Protein AF-A0A351XLX3-F1 (afdb_monomer_lite)
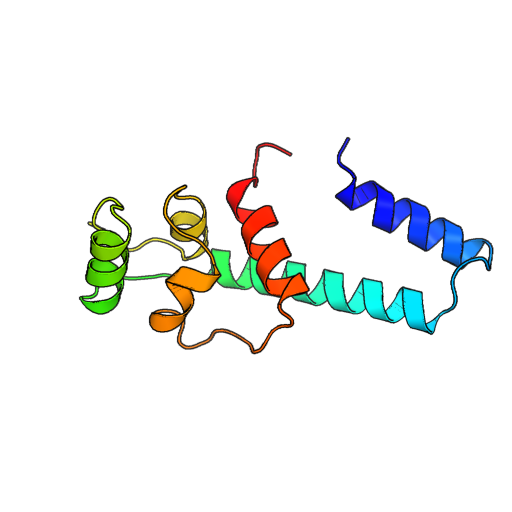
Structure (mmCIF, N/CA/C/O backbone):
data_AF-A0A351XLX3-F1
#
_entry.id   AF-A0A351XLX3-F1
#
loop_
_atom_site.group_PDB
_atom_site.id
_atom_site.type_symbol
_atom_site.label_atom_id
_atom_site.label_alt_id
_atom_site.label_comp_id
_atom_site.label_asym_id
_atom_site.label_entity_id
_atom_site.label_seq_id
_atom_site.pdbx_PDB_ins_code
_atom_site.Cartn_x
_atom_site.Cartn_y
_atom_site.Cartn_z
_atom_site.occupancy
_atom_site.B_iso_or_equiv
_atom_site.auth_seq_id
_atom_site.auth_comp_id
_atom_site.auth_asym_id
_atom_site.auth_atom_id
_atom_site.pdbx_PDB_model_num
ATOM 1 N N . LEU A 1 1 ? -7.723 -1.975 -20.718 1.00 39.66 1 LEU A N 1
ATOM 2 C CA . LEU A 1 1 ? -6.290 -2.141 -21.063 1.00 39.66 1 LEU A CA 1
ATOM 3 C C . LEU A 1 1 ? -5.488 -1.260 -20.113 1.00 39.66 1 LEU A C 1
ATOM 5 O O . LEU A 1 1 ? -5.558 -0.049 -20.270 1.00 39.66 1 LEU A O 1
ATOM 9 N N . ARG A 1 2 ? -4.808 -1.820 -19.107 1.00 48.66 2 ARG A N 1
ATOM 10 C CA . ARG A 1 2 ? -3.953 -1.017 -18.218 1.00 48.66 2 ARG A CA 1
ATOM 11 C C . ARG A 1 2 ? -2.556 -0.802 -18.795 1.00 48.66 2 ARG A C 1
ATOM 13 O O . ARG A 1 2 ? -2.003 -1.710 -19.417 1.00 48.66 2 ARG A O 1
ATOM 20 N N . GLN A 1 3 ? -2.012 0.386 -18.529 1.00 43.28 3 GLN A N 1
ATOM 21 C CA . GLN A 1 3 ? -0.617 0.764 -18.780 1.00 43.28 3 GLN A CA 1
ATOM 22 C C . GLN A 1 3 ? 0.385 -0.135 -18.039 1.00 43.28 3 GLN A C 1
ATOM 24 O O . GLN A 1 3 ? 1.499 -0.315 -18.507 1.00 43.28 3 GLN A O 1
ATOM 29 N N . ASP A 1 4 ? -0.034 -0.780 -16.955 1.00 47.97 4 ASP A N 1
ATOM 30 C CA . ASP A 1 4 ? 0.803 -1.622 -16.093 1.00 47.97 4 ASP A CA 1
ATOM 31 C C . ASP A 1 4 ? 1.313 -2.865 -16.843 1.00 47.97 4 ASP A C 1
ATOM 33 O O . ASP A 1 4 ? 2.447 -3.297 -16.677 1.00 47.97 4 ASP A O 1
ATOM 37 N N . ASN A 1 5 ? 0.495 -3.398 -17.759 1.00 47.41 5 ASN A N 1
ATOM 38 C CA . ASN A 1 5 ? 0.912 -4.443 -18.697 1.00 47.41 5 ASN A CA 1
ATOM 39 C C . ASN A 1 5 ? 1.556 -3.868 -19.967 1.00 47.41 5 ASN A C 1
ATOM 41 O O . ASN A 1 5 ? 2.138 -4.623 -20.748 1.00 47.41 5 ASN A O 1
ATOM 45 N N . ALA A 1 6 ? 1.407 -2.564 -20.222 1.00 49.62 6 ALA A N 1
ATOM 46 C CA . ALA A 1 6 ? 2.038 -1.900 -21.353 1.00 49.62 6 ALA A CA 1
ATOM 47 C C . ALA A 1 6 ? 3.530 -1.708 -21.087 1.00 49.62 6 ALA A C 1
ATOM 49 O O . ALA A 1 6 ? 4.306 -2.035 -21.970 1.00 49.62 6 ALA A O 1
ATOM 50 N N . ASP A 1 7 ? 3.944 -1.313 -19.883 1.00 55.09 7 ASP A N 1
ATOM 51 C CA . ASP A 1 7 ? 5.368 -1.163 -19.559 1.00 55.09 7 ASP A CA 1
ATOM 52 C C . ASP A 1 7 ? 6.104 -2.507 -19.570 1.00 55.09 7 ASP A C 1
ATOM 54 O O . ASP A 1 7 ? 7.180 -2.595 -20.150 1.00 55.09 7 ASP A O 1
ATOM 58 N N . LEU A 1 8 ? 5.504 -3.590 -19.067 1.00 54.41 8 LEU A N 1
ATOM 59 C CA . LEU A 1 8 ? 6.073 -4.943 -19.166 1.00 54.41 8 LEU A CA 1
ATOM 60 C C . LEU A 1 8 ? 6.200 -5.421 -20.616 1.00 54.41 8 LEU A C 1
ATOM 62 O O . LEU A 1 8 ? 7.238 -5.941 -21.024 1.00 54.41 8 LEU A O 1
ATOM 66 N N . ARG A 1 9 ? 5.148 -5.226 -21.422 1.00 61.28 9 ARG A N 1
ATOM 67 C CA . ARG A 1 9 ? 5.162 -5.607 -22.841 1.00 61.28 9 ARG A CA 1
ATOM 68 C C . ARG A 1 9 ? 6.146 -4.756 -23.636 1.00 61.28 9 ARG A C 1
ATOM 70 O O . ARG A 1 9 ? 6.908 -5.302 -24.421 1.00 61.28 9 ARG A O 1
ATOM 77 N N . LEU A 1 10 ? 6.145 -3.443 -23.435 1.00 61.81 10 LEU A N 1
ATOM 78 C CA . LEU A 1 10 ? 6.930 -2.487 -24.213 1.00 61.81 10 LEU A CA 1
ATOM 79 C C . LEU A 1 10 ? 8.385 -2.415 -23.751 1.00 61.81 10 LEU A C 1
ATOM 81 O O . LEU A 1 10 ? 9.255 -2.281 -24.602 1.00 61.81 10 LEU A O 1
ATOM 85 N N . THR A 1 11 ? 8.679 -2.567 -22.457 1.00 65.69 11 THR A N 1
ATOM 86 C CA . THR A 1 11 ? 10.063 -2.645 -21.956 1.00 65.69 11 THR A CA 1
ATOM 87 C C . THR A 1 11 ? 10.698 -3.961 -22.373 1.00 65.69 11 THR A C 1
ATOM 89 O O . THR A 1 11 ? 11.836 -3.951 -22.826 1.00 65.69 11 THR A O 1
ATOM 92 N N . LYS A 1 12 ? 9.962 -5.080 -22.316 1.00 69.88 12 LYS A N 1
ATOM 93 C CA . LYS A 1 12 ? 10.450 -6.350 -22.864 1.00 69.88 12 LYS A CA 1
ATOM 94 C C . LYS A 1 12 ? 10.727 -6.242 -24.365 1.00 69.88 12 LYS A C 1
ATOM 96 O O . LYS A 1 12 ? 11.806 -6.609 -24.796 1.00 69.88 12 LYS A O 1
ATOM 101 N N . ILE A 1 13 ? 9.815 -5.656 -25.145 1.00 70.44 13 ILE A N 1
ATOM 102 C CA . ILE A 1 13 ? 10.048 -5.409 -26.580 1.00 70.44 13 ILE A CA 1
ATOM 103 C C . ILE A 1 13 ? 11.233 -4.452 -26.795 1.00 70.44 13 ILE A C 1
ATOM 105 O O . ILE A 1 13 ? 12.030 -4.658 -27.705 1.00 70.44 13 ILE A O 1
ATOM 109 N N . GLY A 1 14 ? 11.378 -3.413 -25.970 1.00 73.75 14 GLY A N 1
ATOM 110 C CA . GLY A 1 14 ? 12.491 -2.463 -26.023 1.00 73.75 14 GLY A CA 1
ATOM 111 C C . GLY A 1 14 ? 13.839 -3.105 -25.692 1.00 73.75 14 GLY A C 1
ATOM 112 O O . GLY A 1 14 ? 14.844 -2.769 -26.309 1.00 73.75 14 GLY A O 1
ATOM 113 N N . HIS A 1 15 ? 13.856 -4.064 -24.769 1.00 76.94 15 HIS A N 1
ATOM 114 C CA . HIS A 1 15 ? 15.017 -4.892 -24.452 1.00 76.94 15 HIS A CA 1
ATOM 115 C C . HIS A 1 15 ? 15.330 -5.866 -25.595 1.00 76.94 15 HIS A C 1
ATOM 117 O O . HIS A 1 15 ? 16.435 -5.838 -26.132 1.00 76.94 15 HIS A O 1
ATOM 123 N N . ASP A 1 16 ? 14.324 -6.605 -26.076 1.00 74.75 16 ASP A N 1
ATOM 124 C CA . ASP A 1 16 ? 14.432 -7.543 -27.204 1.00 74.75 16 ASP A CA 1
ATOM 125 C C . ASP A 1 16 ? 14.890 -6.849 -28.510 1.00 74.75 16 ASP A C 1
ATOM 127 O O . ASP A 1 16 ? 15.486 -7.480 -29.382 1.00 74.75 16 ASP A O 1
ATOM 131 N N . THR A 1 17 ? 14.635 -5.542 -28.655 1.00 80.81 17 THR A N 1
ATOM 132 C CA . THR A 1 17 ? 15.062 -4.718 -29.805 1.00 80.81 17 THR A CA 1
ATOM 133 C C . THR A 1 17 ? 16.348 -3.921 -29.563 1.00 80.81 17 THR A C 1
ATOM 135 O O . THR A 1 17 ? 16.781 -3.182 -30.448 1.00 80.81 17 THR A O 1
ATOM 138 N N . GLY A 1 18 ? 16.988 -4.075 -28.397 1.00 78.62 18 GLY A N 1
ATOM 139 C CA . GLY A 1 18 ? 18.267 -3.439 -28.059 1.00 78.62 18 GLY A CA 1
ATOM 140 C C . GLY A 1 18 ? 18.189 -1.944 -27.719 1.00 78.62 18 GLY A C 1
ATOM 141 O O . GLY A 1 18 ? 19.217 -1.276 -27.659 1.00 78.62 18 GLY A O 1
ATOM 142 N N . LEU A 1 19 ? 16.987 -1.402 -27.503 1.00 82.06 19 LEU A N 1
ATOM 143 C CA . LEU A 1 19 ? 16.749 -0.006 -27.109 1.00 82.06 19 LEU A CA 1
ATOM 144 C C . LEU A 1 19 ? 16.875 0.218 -25.593 1.00 82.06 19 LEU A C 1
ATOM 146 O O . LEU A 1 19 ? 16.977 1.360 -25.144 1.00 82.06 19 LEU A O 1
ATOM 150 N N . ILE A 1 20 ? 16.839 -0.858 -24.804 1.00 81.31 20 ILE A N 1
ATOM 151 C CA . ILE A 1 20 ? 16.945 -0.846 -23.343 1.00 81.31 20 ILE A CA 1
ATOM 152 C C . ILE A 1 20 ? 18.063 -1.800 -22.937 1.00 81.31 20 ILE A C 1
ATOM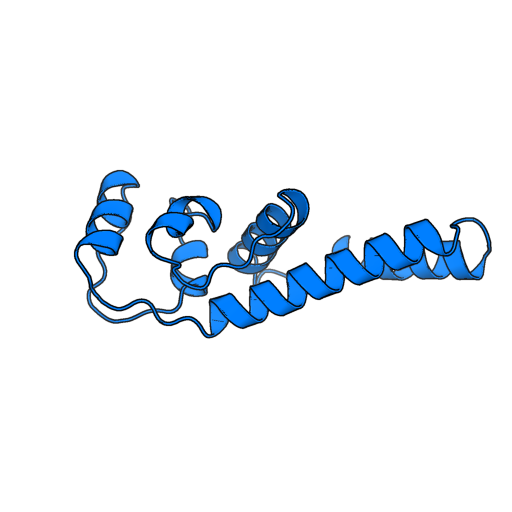 154 O O . ILE A 1 20 ? 18.067 -2.954 -23.355 1.00 81.31 20 ILE A O 1
ATOM 158 N N . ASP A 1 21 ? 19.001 -1.320 -22.123 1.00 83.50 21 ASP A N 1
ATOM 159 C CA . ASP A 1 21 ? 20.085 -2.148 -21.600 1.00 83.50 21 ASP A CA 1
ATOM 160 C C . ASP A 1 21 ? 19.611 -3.143 -20.520 1.00 83.50 21 ASP A C 1
ATOM 162 O O . ASP A 1 21 ? 18.561 -2.985 -19.883 1.00 83.50 21 ASP A O 1
ATOM 166 N N . ASP A 1 22 ? 20.416 -4.186 -20.308 1.00 84.94 22 ASP A N 1
ATOM 167 C CA . ASP A 1 22 ? 20.148 -5.232 -19.316 1.00 84.94 22 ASP A CA 1
ATOM 168 C C . ASP A 1 22 ? 20.011 -4.661 -17.898 1.00 84.94 22 ASP A C 1
ATOM 170 O O . ASP A 1 22 ? 19.227 -5.162 -17.093 1.00 84.94 22 ASP A O 1
ATOM 174 N N . GLU A 1 23 ? 20.771 -3.618 -17.556 1.00 86.50 23 GLU A N 1
ATOM 175 C CA . GLU A 1 23 ? 20.770 -3.045 -16.209 1.00 86.50 23 GLU A CA 1
ATOM 176 C C . GLU A 1 23 ? 19.415 -2.407 -15.882 1.00 86.50 23 GLU A C 1
ATOM 178 O O . GLU A 1 23 ? 18.830 -2.656 -14.821 1.00 86.50 23 GLU A O 1
ATOM 183 N N . ARG A 1 24 ? 18.885 -1.607 -16.808 1.00 81.56 24 ARG A N 1
ATOM 184 C CA . ARG A 1 24 ? 17.593 -0.940 -16.680 1.00 81.56 24 ARG A CA 1
ATOM 185 C C . ARG A 1 24 ? 16.448 -1.941 -16.696 1.00 81.56 24 ARG A C 1
ATOM 187 O O . ARG A 1 24 ? 15.523 -1.799 -15.895 1.00 81.56 24 ARG A O 1
ATOM 194 N N . TYR A 1 25 ? 16.530 -2.968 -17.540 1.00 83.88 25 TYR A N 1
ATOM 195 C CA . TYR A 1 25 ? 15.536 -4.037 -17.562 1.00 83.88 25 TYR A CA 1
ATOM 196 C C . TYR A 1 25 ? 15.524 -4.833 -16.246 1.00 83.88 25 TYR A C 1
ATOM 198 O O . TYR A 1 25 ? 14.470 -5.017 -15.639 1.00 83.88 25 TYR A O 1
ATOM 206 N N . ASN A 1 26 ? 16.695 -5.202 -15.719 1.00 86.25 26 ASN A N 1
ATOM 207 C CA . ASN A 1 26 ? 16.806 -5.903 -14.437 1.00 86.25 26 ASN A CA 1
ATOM 208 C C . ASN A 1 26 ? 16.288 -5.069 -13.254 1.00 86.25 26 ASN A C 1
ATOM 210 O O . ASN A 1 26 ? 15.661 -5.612 -12.341 1.00 86.25 26 ASN A O 1
ATOM 214 N N . LYS A 1 27 ? 16.510 -3.747 -13.261 1.00 87.62 27 LYS A N 1
ATOM 215 C CA . LYS A 1 27 ? 15.940 -2.831 -12.257 1.00 87.62 27 LYS A CA 1
ATOM 216 C C . LYS A 1 27 ? 14.411 -2.833 -12.288 1.00 87.62 27 LYS A C 1
ATOM 218 O O . LYS A 1 27 ? 13.800 -2.892 -11.220 1.00 87.62 27 LYS A O 1
ATOM 223 N N . LEU A 1 28 ? 13.808 -2.819 -13.481 1.00 85.25 28 LEU A N 1
ATOM 224 C CA . LEU A 1 28 ? 12.355 -2.918 -13.631 1.00 85.25 28 LEU A CA 1
ATOM 225 C C . LEU A 1 28 ? 11.834 -4.244 -13.066 1.00 85.25 28 LEU A C 1
ATOM 227 O O . LEU A 1 28 ? 10.983 -4.227 -12.181 1.00 85.25 28 LEU A O 1
ATOM 231 N N . LEU A 1 29 ? 12.406 -5.375 -13.495 1.00 87.12 29 LEU A N 1
ATOM 232 C CA . LEU A 1 29 ? 11.991 -6.703 -13.025 1.00 87.12 29 LEU A CA 1
ATOM 233 C C . LEU A 1 29 ? 12.093 -6.836 -11.500 1.00 87.12 29 LEU A C 1
ATOM 235 O O . LEU A 1 29 ? 11.214 -7.406 -10.853 1.00 87.12 29 LEU A O 1
ATOM 239 N N . LYS A 1 30 ? 13.155 -6.284 -10.899 1.00 91.38 30 LYS A N 1
ATOM 240 C CA . LYS A 1 30 ? 13.314 -6.272 -9.441 1.00 91.38 30 LYS A CA 1
ATOM 241 C C . LYS A 1 30 ? 12.214 -5.455 -8.764 1.00 91.38 30 LYS A C 1
ATOM 243 O O . LYS A 1 30 ? 11.657 -5.914 -7.771 1.00 91.38 30 LYS A O 1
ATOM 248 N N . LYS A 1 31 ? 11.907 -4.262 -9.279 1.00 90.25 31 LYS A N 1
ATOM 249 C CA . LYS A 1 31 ? 10.844 -3.407 -8.738 1.00 90.25 31 LYS A CA 1
ATOM 250 C C . LYS A 1 31 ? 9.488 -4.112 -8.791 1.00 90.25 31 LYS A C 1
ATOM 252 O O . LYS A 1 31 ? 8.788 -4.149 -7.785 1.00 90.25 31 LYS A O 1
ATOM 257 N N . GLU A 1 32 ? 9.145 -4.713 -9.925 1.00 88.06 32 GLU A N 1
ATOM 258 C CA . GLU A 1 32 ? 7.886 -5.449 -10.099 1.00 88.06 32 GLU A CA 1
ATOM 259 C C . GLU A 1 32 ? 7.763 -6.618 -9.132 1.00 88.06 32 GLU A C 1
ATOM 261 O O . GLU A 1 32 ? 6.725 -6.784 -8.490 1.00 88.06 32 GLU A O 1
ATOM 266 N N . LYS A 1 33 ? 8.845 -7.384 -8.972 1.00 91.44 33 LYS A N 1
ATOM 267 C CA . LYS A 1 33 ? 8.897 -8.476 -8.004 1.00 91.44 33 LYS A CA 1
ATOM 268 C C . LYS A 1 33 ? 8.611 -7.980 -6.583 1.00 91.44 33 LYS A C 1
ATOM 270 O O . LYS A 1 33 ? 7.776 -8.569 -5.907 1.00 91.44 33 LYS A O 1
ATOM 275 N N . LEU A 1 34 ? 9.240 -6.881 -6.158 1.00 95.38 34 LEU A N 1
ATOM 276 C CA . LEU A 1 34 ? 9.005 -6.298 -4.831 1.00 95.38 34 LEU A CA 1
ATOM 277 C C . LEU A 1 34 ? 7.545 -5.857 -4.644 1.00 95.38 34 LEU A C 1
ATOM 279 O O . LEU A 1 34 ? 6.965 -6.102 -3.590 1.00 95.38 34 LEU A O 1
ATOM 283 N N . ILE A 1 35 ? 6.936 -5.244 -5.666 1.00 93.00 35 ILE A N 1
ATOM 284 C CA . ILE A 1 35 ? 5.524 -4.827 -5.624 1.00 93.00 35 ILE A CA 1
ATOM 285 C C . ILE A 1 35 ? 4.608 -6.044 -5.468 1.00 93.00 35 ILE A C 1
ATOM 287 O O . ILE A 1 35 ? 3.683 -6.016 -4.655 1.00 93.00 35 ILE A O 1
ATOM 291 N N . GLN A 1 36 ? 4.855 -7.110 -6.233 1.00 91.88 36 GLN A N 1
ATOM 292 C CA . GLN A 1 36 ? 4.059 -8.337 -6.180 1.00 91.88 36 GLN A CA 1
ATOM 293 C C . GLN A 1 36 ? 4.189 -9.035 -4.826 1.00 91.88 36 GLN A C 1
ATOM 295 O O . GLN A 1 36 ? 3.175 -9.334 -4.199 1.00 91.88 36 GLN A O 1
ATOM 300 N N . GLU A 1 37 ? 5.419 -9.248 -4.354 1.00 94.81 37 GLU A N 1
ATOM 301 C CA . GLU A 1 37 ? 5.688 -9.891 -3.063 1.00 94.81 37 GLU A CA 1
ATOM 302 C C . GLU A 1 37 ? 5.026 -9.129 -1.913 1.00 94.81 37 GLU A C 1
ATOM 304 O O . GLU A 1 37 ? 4.379 -9.734 -1.058 1.00 94.81 37 GLU A O 1
ATOM 309 N N . GLU A 1 38 ? 5.122 -7.800 -1.922 1.00 96.75 38 GLU A N 1
ATOM 310 C CA . GLU A 1 38 ? 4.538 -6.982 -0.867 1.00 96.75 38 GLU A CA 1
ATOM 311 C C . GLU A 1 38 ? 3.011 -6.934 -0.939 1.00 96.75 38 GLU A C 1
ATOM 313 O O . GLU A 1 38 ? 2.342 -7.013 0.092 1.00 96.75 38 GLU A O 1
ATOM 318 N N . THR A 1 39 ? 2.446 -6.859 -2.146 1.00 94.25 39 THR A N 1
ATOM 319 C CA . THR A 1 39 ? 0.992 -6.902 -2.351 1.00 94.25 39 THR A CA 1
ATOM 320 C C . THR A 1 39 ? 0.411 -8.218 -1.834 1.00 94.25 39 THR A C 1
ATOM 322 O O . THR A 1 39 ? -0.605 -8.216 -1.140 1.00 94.25 39 THR A O 1
ATOM 325 N N . GLU A 1 40 ? 1.069 -9.344 -2.109 1.00 94.19 40 GLU A N 1
ATOM 326 C CA . GLU A 1 40 ? 0.652 -10.641 -1.577 1.00 94.19 40 GLU A CA 1
ATOM 327 C C . GLU A 1 40 ? 0.858 -10.732 -0.061 1.00 94.19 40 GLU A C 1
ATOM 329 O O . GLU A 1 40 ? -0.011 -11.253 0.642 1.00 94.19 40 GLU A O 1
ATOM 334 N N . ARG A 1 41 ? 1.940 -10.165 0.488 1.00 96.44 41 ARG A N 1
ATOM 335 C CA . ARG A 1 41 ? 2.145 -10.111 1.943 1.00 96.44 41 ARG A CA 1
ATOM 336 C C . ARG A 1 41 ? 0.984 -9.402 2.635 1.00 96.44 41 ARG A C 1
ATOM 338 O O . ARG A 1 41 ? 0.356 -9.983 3.516 1.00 96.44 41 ARG A O 1
ATOM 345 N N . VAL A 1 42 ? 0.647 -8.178 2.231 1.00 95.56 42 VAL A N 1
ATOM 346 C CA . VAL A 1 42 ? -0.393 -7.383 2.915 1.00 95.56 42 VAL A CA 1
ATOM 347 C C . VAL A 1 42 ? -1.807 -7.945 2.755 1.00 95.56 42 VAL A C 1
ATOM 349 O O . VAL A 1 42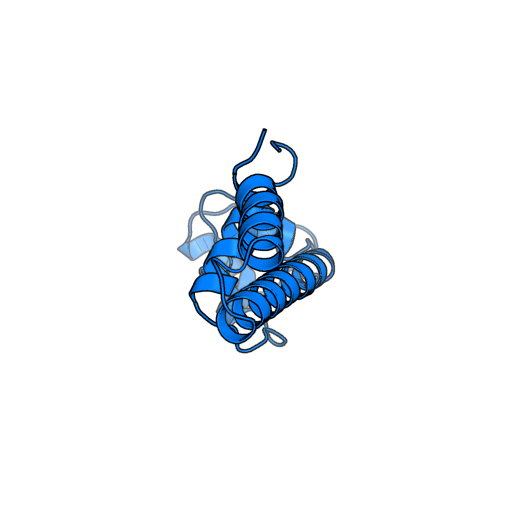 ? -2.663 -7.682 3.601 1.00 95.56 42 VAL A O 1
ATOM 352 N N . LYS A 1 43 ? -2.069 -8.766 1.733 1.00 94.81 43 LYS A N 1
ATOM 353 C CA . LYS A 1 43 ? -3.313 -9.553 1.650 1.00 94.81 43 LYS A CA 1
ATOM 354 C C . LYS A 1 43 ? -3.400 -10.637 2.723 1.00 94.81 43 LYS A C 1
ATOM 356 O O . LYS A 1 43 ? -4.496 -10.985 3.141 1.00 94.81 43 LYS A O 1
ATOM 361 N N . ASN A 1 44 ? -2.260 -11.151 3.178 1.00 95.19 44 ASN A N 1
ATOM 362 C CA . ASN A 1 44 ? -2.177 -12.229 4.164 1.00 95.19 44 ASN A CA 1
ATOM 363 C C . ASN A 1 44 ? -1.902 -11.733 5.598 1.00 95.19 44 ASN A C 1
ATOM 365 O O . ASN A 1 44 ? -2.072 -12.485 6.559 1.00 95.19 44 ASN A O 1
ATOM 369 N N . VAL A 1 45 ? -1.503 -10.469 5.771 1.00 95.25 45 VAL A N 1
ATOM 370 C CA . VAL A 1 45 ? -1.296 -9.858 7.092 1.00 95.25 45 VAL A CA 1
ATOM 371 C C . VAL A 1 45 ? -2.642 -9.542 7.735 1.00 95.25 45 VAL A C 1
ATOM 373 O O . VAL A 1 45 ? -3.360 -8.650 7.289 1.00 95.25 45 VAL A O 1
ATOM 376 N N . ASN A 1 46 ? -2.956 -10.245 8.823 1.00 94.81 46 ASN A N 1
ATOM 377 C CA . ASN A 1 46 ? -4.170 -10.030 9.605 1.00 94.81 46 ASN A CA 1
ATOM 378 C C . ASN A 1 46 ? -3.941 -9.015 10.733 1.00 94.81 46 ASN A C 1
ATOM 380 O O . ASN A 1 46 ? -3.082 -9.192 11.598 1.00 94.81 46 ASN A O 1
ATOM 384 N N . ILE A 1 47 ? -4.772 -7.979 10.758 1.00 94.00 47 ILE A N 1
ATOM 385 C CA . ILE A 1 47 ? -4.821 -6.943 11.782 1.00 94.00 47 ILE A CA 1
ATOM 386 C C . ILE A 1 47 ? -6.020 -7.198 12.692 1.00 94.00 47 ILE A C 1
ATOM 388 O O . ILE A 1 47 ? -7.177 -7.152 12.281 1.00 94.00 47 ILE A O 1
ATOM 392 N N . GLY A 1 48 ? -5.723 -7.493 13.957 1.00 92.56 48 GLY A N 1
ATOM 393 C CA . GLY A 1 48 ? -6.730 -7.655 15.003 1.00 92.56 48 GLY A CA 1
ATOM 394 C C . GLY A 1 48 ? -7.207 -6.321 15.577 1.00 92.56 48 GLY A C 1
ATOM 395 O O . GLY A 1 48 ? -6.610 -5.272 15.351 1.00 92.56 48 GLY A O 1
ATOM 396 N N . VAL A 1 49 ? -8.256 -6.381 16.395 1.00 93.12 49 VAL A N 1
ATOM 397 C CA . VAL A 1 49 ? -8.808 -5.217 17.098 1.00 93.12 49 VAL A CA 1
ATOM 398 C C . VAL A 1 49 ? -7.891 -4.838 18.264 1.00 93.12 49 VAL A C 1
ATOM 400 O O . VAL A 1 49 ? -7.991 -5.397 19.355 1.00 93.12 49 VAL A O 1
ATOM 403 N N . LYS A 1 50 ? -6.958 -3.916 18.024 1.00 93.31 50 LYS A N 1
ATOM 404 C CA . LYS A 1 50 ? -5.987 -3.435 19.017 1.00 93.31 50 LYS A CA 1
ATOM 405 C C . LYS A 1 50 ? -6.072 -1.910 19.194 1.00 93.31 50 LYS A C 1
ATOM 407 O O . LYS A 1 50 ? -6.514 -1.220 18.275 1.00 93.31 50 LYS A O 1
ATOM 412 N N . PRO A 1 51 ? -5.662 -1.357 20.352 1.00 93.94 51 PRO A N 1
ATOM 413 C CA . PRO A 1 51 ? -5.748 0.086 20.600 1.00 93.94 51 PRO A CA 1
ATOM 414 C C . PRO A 1 51 ? -4.949 0.948 19.611 1.00 93.94 51 PRO A C 1
ATOM 416 O O . PRO A 1 51 ? -5.370 2.051 19.281 1.00 93.94 51 PRO A O 1
ATOM 419 N N . ASP A 1 52 ? -3.814 0.444 19.127 1.00 93.50 52 ASP A N 1
ATOM 420 C CA . ASP A 1 52 ? -2.949 1.119 18.155 1.00 93.50 52 ASP A CA 1
ATOM 421 C C . ASP A 1 52 ? -3.647 1.325 16.804 1.00 93.50 52 ASP A C 1
ATOM 423 O O . ASP A 1 52 ? -3.682 2.449 16.304 1.00 93.50 52 ASP A O 1
ATOM 427 N N . ILE A 1 53 ? -4.265 0.279 16.246 1.00 95.12 53 ILE A N 1
ATOM 428 C CA . ILE A 1 53 ? -5.024 0.410 15.003 1.00 95.12 53 ILE A CA 1
ATOM 429 C C . ILE A 1 53 ? -6.270 1.267 15.211 1.00 95.12 53 ILE A C 1
ATOM 431 O O . ILE A 1 53 ? -6.519 2.135 14.387 1.00 95.12 53 ILE A O 1
ATOM 435 N N . GLN A 1 54 ? -7.012 1.110 16.314 1.00 95.69 54 GLN A N 1
ATOM 436 C CA . GLN A 1 54 ? -8.204 1.936 16.556 1.00 95.69 54 GLN A CA 1
ATOM 437 C C . GLN A 1 54 ? -7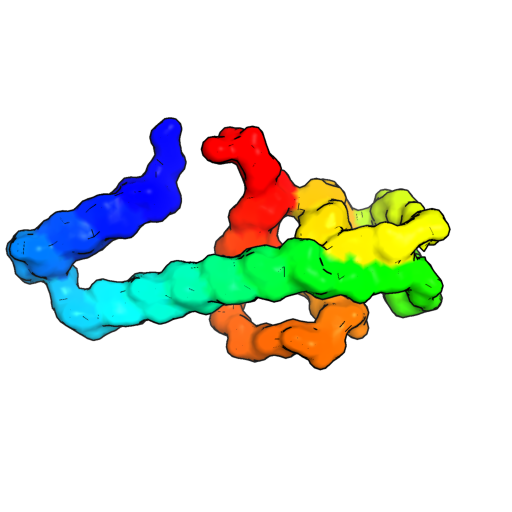.875 3.428 16.567 1.00 95.69 54 GLN A C 1
ATOM 439 O O . GLN A 1 54 ? -8.593 4.209 15.949 1.00 95.69 54 GLN A O 1
ATOM 444 N N . LYS A 1 55 ? -6.747 3.804 17.181 1.00 96.06 55 LYS A N 1
ATOM 445 C CA . LYS A 1 55 ? -6.266 5.184 17.166 1.00 96.06 55 LYS A CA 1
ATOM 446 C C . LYS A 1 55 ? -5.954 5.673 15.750 1.00 96.06 55 LYS A C 1
ATOM 448 O O . LYS 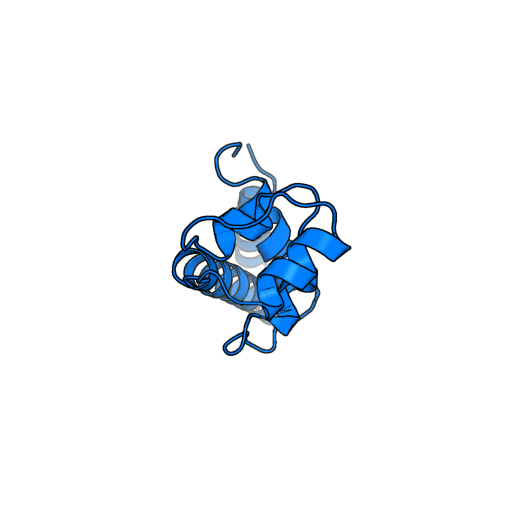A 1 55 ? -6.372 6.762 15.387 1.00 96.06 55 LYS A O 1
ATOM 453 N N . ILE A 1 56 ? -5.275 4.869 14.926 1.00 96.12 56 ILE A N 1
ATOM 454 C CA . ILE A 1 56 ? -5.011 5.235 13.522 1.00 96.12 56 ILE A CA 1
ATOM 455 C C . ILE A 1 56 ? -6.319 5.431 12.753 1.00 96.12 56 ILE A C 1
ATOM 457 O O . ILE A 1 56 ? -6.416 6.354 11.946 1.00 96.12 56 ILE A O 1
ATOM 461 N N . LEU A 1 57 ? -7.316 4.571 12.978 1.00 96.62 57 LEU A N 1
ATOM 462 C CA . LEU A 1 57 ? -8.612 4.695 12.317 1.00 96.62 57 LEU A CA 1
ATOM 463 C C . LEU A 1 57 ? -9.301 5.997 12.730 1.00 96.62 57 LEU A C 1
ATOM 465 O O . LEU A 1 57 ? -9.725 6.746 11.857 1.00 96.62 57 LEU A O 1
ATOM 469 N N . GLU A 1 58 ? -9.336 6.299 14.025 1.00 96.50 58 GLU A N 1
ATOM 470 C CA . GLU A 1 58 ? -9.902 7.537 14.565 1.00 96.50 58 GLU A CA 1
ATOM 471 C C . GLU A 1 58 ? -9.184 8.787 14.032 1.00 96.50 58 GLU A C 1
ATOM 473 O O . GLU A 1 58 ? -9.835 9.667 13.467 1.00 96.50 58 GLU A O 1
ATOM 478 N N . ASP A 1 59 ? -7.849 8.824 14.104 1.00 96.62 59 ASP A N 1
ATOM 479 C CA . ASP A 1 59 ? -7.013 9.941 13.634 1.00 96.62 59 ASP A CA 1
ATOM 480 C C . ASP A 1 59 ? -7.199 10.219 12.128 1.00 96.62 59 ASP A C 1
ATOM 482 O O . ASP A 1 59 ? -6.986 11.338 11.659 1.00 96.62 59 ASP A O 1
ATOM 486 N N . ASN A 1 60 ? -7.603 9.206 11.353 1.00 95.94 60 ASN A N 1
ATOM 487 C CA . ASN A 1 60 ? -7.867 9.320 9.918 1.00 95.94 60 ASN A CA 1
ATOM 488 C C . ASN A 1 60 ? -9.362 9.413 9.569 1.00 95.94 60 ASN A C 1
ATOM 490 O O . ASN A 1 60 ? -9.694 9.436 8.387 1.00 95.94 60 ASN A O 1
ATOM 494 N N . GLY A 1 61 ? -10.264 9.467 10.555 1.00 95.75 61 GLY A N 1
ATOM 495 C CA . GLY A 1 61 ? -11.712 9.524 10.322 1.00 95.75 61 GLY A CA 1
ATOM 496 C C . GLY A 1 61 ? -12.304 8.248 9.709 1.00 95.75 61 GLY A C 1
ATOM 497 O O . GLY A 1 61 ? -13.368 8.293 9.095 1.00 95.75 61 GLY A O 1
ATOM 498 N N . SER A 1 62 ? -11.618 7.115 9.856 1.00 96.00 62 SER A N 1
ATOM 499 C CA . SER A 1 62 ? -12.067 5.799 9.409 1.00 96.00 62 SER A CA 1
ATOM 500 C C . SER A 1 62 ? -13.033 5.171 10.410 1.00 96.00 62 SER A C 1
ATOM 502 O O . SER A 1 62 ? -12.948 5.368 11.621 1.00 96.00 62 SER A O 1
ATOM 504 N N . THR A 1 63 ? -13.896 4.290 9.908 1.00 94.81 63 THR A N 1
ATOM 505 C CA . THR A 1 63 ? -14.738 3.436 10.756 1.00 94.8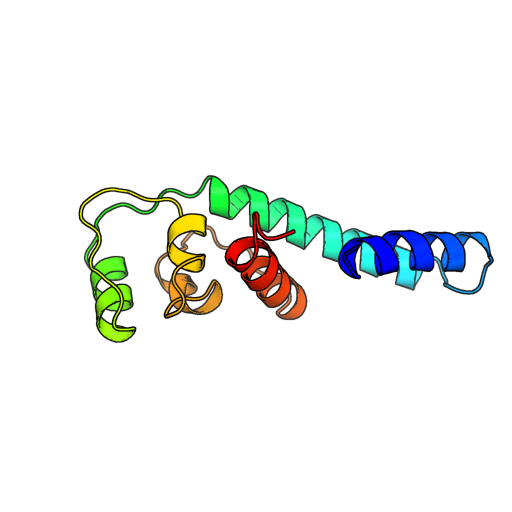1 63 THR A CA 1
ATOM 506 C C . THR A 1 63 ? -13.895 2.544 11.688 1.00 94.81 63 THR A C 1
ATOM 508 O O . THR A 1 63 ? -12.917 1.942 11.225 1.00 94.81 63 THR A O 1
ATOM 511 N N . PRO A 1 64 ? -14.253 2.412 12.981 1.00 94.94 64 PRO A N 1
ATOM 512 C CA . PRO A 1 64 ? -13.566 1.512 13.907 1.00 94.94 64 PRO A CA 1
ATOM 513 C C . PRO A 1 64 ? -13.648 0.046 13.474 1.00 94.94 64 PRO A C 1
ATOM 515 O O . PRO A 1 64 ? -14.622 -0.385 12.852 1.00 94.94 64 PRO A O 1
ATOM 518 N N . LEU A 1 65 ? -12.647 -0.750 13.849 1.00 94.38 65 LEU A N 1
ATOM 519 C CA . LEU A 1 65 ? -12.686 -2.196 13.624 1.00 94.38 65 LEU A CA 1
ATOM 520 C C . LEU A 1 65 ? -13.532 -2.905 14.682 1.00 94.38 65 LEU A C 1
ATOM 522 O O . LEU A 1 65 ? -13.359 -2.674 15.877 1.00 94.38 65 LEU A O 1
ATOM 526 N N . GLN A 1 66 ? -14.408 -3.806 14.240 1.00 91.81 66 GLN A N 1
ATOM 527 C CA . GLN A 1 66 ? -15.209 -4.674 15.117 1.00 91.81 66 GLN A CA 1
ATOM 528 C C . GLN A 1 66 ? -14.695 -6.120 15.141 1.00 91.81 66 GLN A C 1
ATOM 530 O O . GLN A 1 66 ? -14.900 -6.840 16.114 1.00 91.81 66 GLN A O 1
ATOM 535 N N . SER A 1 67 ? -13.990 -6.534 14.089 1.00 93.00 67 SER A N 1
ATOM 536 C CA . SER A 1 67 ? -13.368 -7.848 13.935 1.00 93.00 67 SER A CA 1
ATOM 537 C C . SER A 1 67 ? -11.988 -7.701 13.298 1.00 93.00 67 SER A C 1
ATOM 539 O O . SER A 1 67 ? -11.621 -6.619 12.835 1.00 93.00 67 SER A O 1
ATOM 541 N N . GLY A 1 68 ? -11.215 -8.788 13.280 1.00 93.12 68 GLY A N 1
ATOM 542 C CA . GLY A 1 68 ? -9.970 -8.821 12.517 1.00 93.12 68 GLY A CA 1
ATOM 543 C C . GLY A 1 68 ? -10.231 -8.653 11.019 1.00 93.12 68 GLY A C 1
ATOM 544 O O . GLY A 1 68 ? -11.243 -9.144 10.516 1.00 93.12 68 GLY A O 1
ATOM 545 N N . VAL A 1 69 ? -9.327 -7.953 10.340 1.00 95.69 69 VAL A N 1
ATOM 546 C CA . VAL A 1 69 ? -9.327 -7.734 8.884 1.00 95.69 69 VAL A CA 1
ATOM 547 C C . VAL A 1 69 ? -7.905 -7.849 8.355 1.00 95.69 69 VAL A C 1
ATOM 549 O O . VAL A 1 69 ? -6.942 -7.747 9.114 1.00 95.69 69 VAL A O 1
ATOM 552 N N . THR A 1 70 ? -7.749 -8.011 7.054 1.00 95.88 70 THR A N 1
ATOM 553 C CA . THR A 1 70 ? -6.441 -7.959 6.403 1.00 95.88 70 THR A CA 1
ATOM 554 C C . THR A 1 70 ? -5.929 -6.520 6.282 1.00 95.88 70 THR A C 1
ATOM 556 O O . THR A 1 70 ? -6.699 -5.555 6.237 1.00 95.88 70 THR A O 1
ATOM 559 N N . MET A 1 71 ? -4.609 -6.355 6.182 1.00 96.19 71 MET A N 1
ATOM 560 C CA . MET A 1 71 ? -3.998 -5.055 5.895 1.00 96.19 71 MET A CA 1
ATOM 561 C C . MET A 1 71 ? -4.502 -4.494 4.555 1.00 96.19 71 MET A C 1
ATOM 563 O O . MET A 1 71 ? -4.788 -3.301 4.449 1.00 96.19 71 MET A O 1
ATOM 567 N N . ALA A 1 72 ? -4.678 -5.353 3.547 1.00 96.00 72 ALA A N 1
ATOM 568 C CA . ALA A 1 72 ? -5.230 -4.963 2.253 1.00 96.00 72 ALA A CA 1
ATOM 569 C C . ALA A 1 72 ? -6.638 -4.344 2.363 1.00 96.00 72 ALA A C 1
ATOM 571 O O . ALA A 1 72 ? -6.909 -3.321 1.733 1.00 96.00 72 ALA A O 1
ATOM 572 N N . GLU A 1 73 ? -7.526 -4.903 3.191 1.00 95.38 73 GLU A N 1
ATOM 573 C CA . GLU A 1 73 ? -8.870 -4.346 3.421 1.00 95.38 73 GLU A CA 1
ATOM 574 C C . GLU A 1 73 ? -8.836 -2.960 4.072 1.00 95.38 73 GLU A C 1
ATOM 576 O O . GLU A 1 73 ? -9.664 -2.107 3.750 1.00 95.38 73 GLU A O 1
ATOM 581 N N . LEU A 1 74 ? -7.864 -2.704 4.951 1.00 96.00 74 LEU A N 1
ATOM 582 C CA . LEU A 1 74 ? -7.653 -1.372 5.517 1.00 96.00 74 LEU A CA 1
ATOM 583 C C . LEU A 1 74 ? -7.159 -0.387 4.454 1.00 96.00 74 LEU A C 1
ATOM 585 O O . LEU A 1 74 ? -7.708 0.703 4.335 1.00 96.00 74 LEU A O 1
ATOM 589 N N . ILE A 1 75 ? -6.181 -0.771 3.631 1.00 96.19 75 ILE A N 1
ATOM 590 C CA . ILE A 1 75 ? -5.636 0.091 2.565 1.00 96.19 75 ILE A CA 1
ATOM 591 C C . ILE A 1 75 ? -6.714 0.479 1.538 1.00 96.19 75 ILE A C 1
ATOM 593 O O . ILE A 1 75 ? -6.694 1.596 1.008 1.00 96.19 75 ILE A O 1
ATOM 597 N N . LYS A 1 76 ? -7.688 -0.406 1.281 1.00 95.19 76 LYS A N 1
ATOM 598 C CA . LYS A 1 76 ? -8.832 -0.126 0.395 1.00 95.19 76 LYS A CA 1
ATOM 599 C C . LYS A 1 76 ? -9.724 1.012 0.895 1.00 95.19 76 LYS A C 1
ATOM 601 O O . LYS A 1 76 ? -10.402 1.635 0.080 1.00 95.19 76 LYS A O 1
ATOM 606 N N . ARG A 1 77 ? -9.707 1.339 2.190 1.00 95.19 77 ARG A N 1
ATOM 607 C CA . ARG A 1 77 ? -10.468 2.478 2.718 1.00 95.19 77 ARG A CA 1
ATOM 608 C C . ARG A 1 77 ? -9.889 3.795 2.185 1.00 95.19 77 ARG A C 1
ATOM 610 O O . ARG A 1 77 ? -8.669 3.976 2.232 1.00 95.19 77 ARG A O 1
ATOM 617 N N . PRO A 1 78 ? -10.709 4.709 1.640 1.00 93.56 78 PRO A N 1
ATOM 618 C CA . PRO A 1 78 ? -10.218 5.913 0.966 1.00 93.56 78 PRO A CA 1
ATOM 619 C C . PRO A 1 78 ? -9.377 6.819 1.876 1.00 93.56 78 PRO A C 1
ATOM 621 O O . PRO A 1 78 ? -8.405 7.412 1.418 1.00 93.56 78 PRO A O 1
ATOM 624 N N . GLU A 1 79 ? -9.698 6.864 3.163 1.00 95.62 79 GLU A N 1
ATOM 625 C CA . GLU A 1 79 ? -9.031 7.662 4.189 1.00 95.62 79 GLU A CA 1
ATOM 626 C C . GLU A 1 79 ? -7.687 7.081 4.675 1.00 95.62 79 GLU A C 1
ATOM 628 O O . GLU A 1 79 ? -6.876 7.797 5.275 1.00 95.62 79 GLU A O 1
ATOM 633 N N . LEU A 1 80 ? -7.404 5.811 4.370 1.00 96.81 80 LEU A N 1
ATOM 634 C CA . LEU A 1 80 ? -6.176 5.111 4.751 1.00 96.81 80 LEU A CA 1
ATOM 635 C C . LEU A 1 80 ? -5.227 4.931 3.562 1.00 96.81 80 LEU A C 1
ATOM 637 O O . LEU A 1 80 ? -5.597 5.069 2.395 1.00 96.81 80 LEU A O 1
ATOM 641 N N . SER A 1 81 ? -3.972 4.616 3.863 1.00 96.69 81 SER A N 1
ATOM 642 C CA . SER A 1 81 ? -2.956 4.268 2.873 1.00 96.69 81 SER A CA 1
ATOM 643 C C . SER A 1 81 ? -1.979 3.258 3.457 1.00 96.69 81 SER A C 1
ATOM 645 O O . SER A 1 81 ? -1.871 3.118 4.679 1.00 96.69 81 SER A O 1
ATOM 647 N N . TYR A 1 82 ? -1.235 2.590 2.577 1.00 96.25 82 TYR A N 1
ATOM 648 C CA . TYR A 1 82 ? -0.141 1.707 2.975 1.00 96.25 82 TYR A CA 1
ATOM 649 C C . TYR A 1 82 ? 0.824 2.406 3.949 1.00 96.25 82 TYR A C 1
ATOM 651 O O . TYR A 1 82 ? 1.207 1.838 4.966 1.00 96.25 82 TYR A O 1
ATOM 659 N N . GLU A 1 83 ? 1.174 3.670 3.707 1.00 95.62 83 GLU A N 1
ATOM 660 C CA . GLU A 1 83 ? 2.058 4.451 4.579 1.00 95.62 83 GLU A CA 1
ATOM 661 C C . GLU A 1 83 ? 1.453 4.771 5.953 1.00 95.62 83 GLU A C 1
ATOM 663 O O . GLU A 1 83 ? 2.109 4.554 6.971 1.00 95.62 83 GLU A O 1
ATOM 668 N N . LYS A 1 84 ? 0.185 5.196 6.014 1.00 95.69 84 LYS A N 1
ATOM 669 C CA . LYS A 1 84 ? -0.498 5.514 7.284 1.00 95.69 84 LYS A CA 1
ATOM 670 C C . LYS A 1 84 ? -0.588 4.318 8.234 1.00 95.69 84 LYS A C 1
ATOM 672 O O . LYS A 1 84 ? -0.658 4.499 9.446 1.00 95.69 84 LYS A O 1
ATOM 677 N N . LEU A 1 85 ? -0.569 3.102 7.691 1.00 95.69 85 LEU A N 1
ATOM 678 C CA . LEU A 1 85 ? -0.634 1.855 8.452 1.00 95.69 85 LEU A CA 1
ATOM 679 C C . LEU A 1 85 ? 0.745 1.342 8.902 1.00 95.69 85 LEU A C 1
ATOM 681 O O . LEU A 1 85 ? 0.817 0.365 9.644 1.00 95.69 85 LEU A O 1
ATOM 685 N N . LYS A 1 86 ? 1.844 2.023 8.540 1.00 94.75 86 LYS A N 1
ATOM 686 C CA . LYS A 1 86 ? 3.207 1.688 8.989 1.00 94.75 86 LYS A CA 1
ATOM 687 C C . LYS A 1 86 ? 3.328 1.438 10.502 1.00 94.75 86 LYS A C 1
ATOM 689 O O . LYS A 1 86 ? 3.999 0.474 10.858 1.00 94.75 86 LYS A O 1
ATOM 694 N N . PRO A 1 87 ? 2.698 2.219 11.405 1.00 93.44 87 PRO A N 1
ATOM 695 C CA . PRO A 1 87 ? 2.890 2.025 12.844 1.00 93.44 87 PRO A CA 1
ATOM 696 C C . PRO A 1 87 ? 2.356 0.690 13.390 1.00 93.44 87 PRO A C 1
ATOM 698 O O . PRO A 1 87 ? 2.805 0.254 14.448 1.00 93.44 87 PRO A O 1
ATOM 701 N N . VAL A 1 88 ? 1.415 0.041 12.694 1.00 92.88 88 VAL A N 1
ATOM 702 C CA . VAL A 1 88 ? 0.827 -1.250 13.107 1.00 92.88 88 VAL A CA 1
ATOM 703 C C . VAL A 1 88 ? 1.402 -2.447 12.346 1.00 92.88 88 VAL A C 1
ATOM 705 O O . VAL A 1 88 ? 1.149 -3.594 12.716 1.00 92.88 88 VAL A O 1
ATOM 708 N N . ASP A 1 89 ? 2.207 -2.198 11.314 1.00 93.44 89 ASP A N 1
ATOM 709 C CA . ASP A 1 89 ? 2.819 -3.214 10.460 1.00 93.44 89 ASP A CA 1
ATOM 710 C C . ASP A 1 89 ? 4.241 -3.549 10.929 1.00 93.44 89 ASP A C 1
ATOM 712 O O . ASP A 1 89 ? 5.237 -3.014 10.442 1.00 93.44 89 ASP A O 1
ATOM 716 N N . LYS A 1 90 ? 4.342 -4.427 11.930 1.00 88.38 90 LYS A N 1
ATOM 717 C CA . LYS A 1 90 ? 5.627 -4.762 12.573 1.00 88.38 90 LYS A CA 1
ATOM 718 C C . LYS A 1 90 ? 6.596 -5.525 11.672 1.00 88.38 90 LYS A C 1
ATOM 720 O O . LYS A 1 90 ? 7.796 -5.493 11.919 1.00 88.38 90 LYS A O 1
ATOM 725 N N . GLU A 1 91 ? 6.073 -6.217 10.668 1.00 89.50 91 GLU A N 1
ATOM 726 C CA . GLU A 1 91 ? 6.845 -7.031 9.722 1.00 89.50 91 GLU A CA 1
ATOM 727 C C . GLU A 1 91 ? 6.974 -6.337 8.362 1.00 89.50 91 GLU A C 1
ATOM 729 O O . GLU A 1 91 ? 7.259 -6.984 7.354 1.00 89.50 91 GLU A O 1
ATOM 734 N N . ARG A 1 92 ? 6.738 -5.020 8.319 1.00 93.00 92 ARG A N 1
ATOM 735 C CA . ARG A 1 92 ? 6.865 -4.234 7.097 1.00 93.00 92 ARG A CA 1
ATOM 736 C C . ARG A 1 92 ? 8.310 -4.291 6.586 1.00 93.00 92 ARG A C 1
ATOM 738 O O . ARG A 1 92 ? 9.215 -3.883 7.321 1.00 93.00 92 ARG A O 1
ATOM 745 N N . PRO A 1 93 ? 8.548 -4.747 5.347 1.00 94.94 93 PRO A N 1
ATOM 746 C CA . PRO A 1 93 ? 9.874 -4.684 4.751 1.00 94.94 93 PRO A CA 1
ATOM 747 C C . PRO A 1 93 ? 10.293 -3.235 4.476 1.00 94.94 93 PRO A C 1
ATOM 749 O O . PRO A 1 93 ? 9.461 -2.355 4.244 1.00 94.94 93 PRO A O 1
ATOM 752 N N . ASP A 1 94 ? 11.603 -2.998 4.475 1.00 95.00 94 ASP A N 1
ATOM 753 C CA . ASP A 1 94 ? 12.168 -1.732 4.015 1.00 95.00 94 ASP A CA 1
ATOM 754 C C . ASP A 1 94 ? 12.157 -1.713 2.482 1.00 95.00 94 ASP A C 1
ATOM 756 O O . ASP A 1 94 ? 12.926 -2.421 1.825 1.00 95.00 94 ASP A O 1
ATOM 760 N N . LEU A 1 95 ? 11.209 -0.968 1.916 1.00 95.38 95 LEU A N 1
ATOM 761 C CA . LEU A 1 95 ? 10.954 -0.913 0.481 1.00 95.38 95 LEU A CA 1
ATOM 762 C C . LEU A 1 95 ? 11.185 0.502 -0.050 1.00 95.38 95 LEU A C 1
ATOM 764 O O . LEU A 1 95 ? 10.826 1.467 0.625 1.00 95.38 95 LEU A O 1
ATOM 768 N N . PRO A 1 96 ? 11.695 0.649 -1.283 1.00 95.88 96 PRO A N 1
ATOM 769 C CA . PRO A 1 96 ? 11.748 1.942 -1.959 1.00 95.88 96 PRO A CA 1
ATOM 770 C C . PRO A 1 96 ? 10.377 2.630 -2.015 1.00 95.88 96 PRO A C 1
ATOM 772 O O . PRO A 1 96 ? 9.360 1.964 -2.212 1.00 95.88 96 PRO A O 1
ATOM 775 N N . ASP A 1 97 ? 10.338 3.956 -1.887 1.00 94.94 97 ASP A N 1
ATOM 776 C CA . ASP A 1 97 ? 9.082 4.727 -1.863 1.00 94.94 97 ASP A CA 1
ATOM 777 C C . ASP A 1 97 ? 8.217 4.483 -3.108 1.00 94.94 97 ASP A C 1
ATOM 779 O O . ASP A 1 97 ? 6.998 4.339 -3.018 1.00 94.94 97 ASP A O 1
ATOM 783 N N . ASP A 1 98 ? 8.857 4.334 -4.267 1.00 92.00 98 ASP A N 1
ATOM 784 C CA . ASP A 1 98 ? 8.189 4.052 -5.534 1.00 92.00 98 ASP A CA 1
ATOM 785 C C . ASP A 1 98 ? 7.598 2.633 -5.609 1.00 92.00 98 ASP A C 1
ATOM 787 O O . ASP A 1 98 ? 6.699 2.392 -6.411 1.00 92.00 98 ASP A O 1
ATOM 791 N N . VAL A 1 99 ? 8.071 1.685 -4.795 1.00 95.19 99 VAL A N 1
ATOM 792 C CA . VAL A 1 99 ? 7.432 0.375 -4.593 1.00 95.19 99 VAL A CA 1
ATOM 793 C C . VAL A 1 99 ? 6.244 0.524 -3.647 1.00 95.19 99 VAL A C 1
ATOM 795 O O . VAL A 1 99 ? 5.160 0.027 -3.948 1.00 95.19 99 VAL A O 1
ATOM 798 N N . GLN A 1 100 ? 6.420 1.233 -2.529 1.00 96.31 100 GLN A N 1
ATOM 799 C CA . GLN A 1 100 ? 5.370 1.436 -1.524 1.00 96.31 100 GLN A CA 1
ATOM 800 C C . GLN A 1 100 ? 4.131 2.127 -2.118 1.00 96.31 100 GLN A C 1
ATOM 802 O O . GLN A 1 100 ? 2.995 1.720 -1.857 1.00 96.31 100 GLN A O 1
ATOM 807 N N . GLU A 1 101 ? 4.344 3.147 -2.950 1.00 95.19 101 GLU A N 1
ATOM 808 C CA . GLU A 1 101 ? 3.280 3.848 -3.666 1.00 95.19 101 GLU A CA 1
ATOM 809 C C . GLU A 1 101 ? 2.525 2.905 -4.613 1.00 95.19 101 GLU A C 1
ATOM 811 O O . GLU A 1 101 ? 1.291 2.869 -4.609 1.00 95.19 101 GLU A O 1
ATOM 816 N N . GLN A 1 102 ? 3.251 2.090 -5.380 1.00 93.88 102 GLN A N 1
ATOM 817 C CA . GLN A 1 102 ? 2.649 1.152 -6.328 1.00 93.88 102 GLN A CA 1
ATOM 818 C C . GLN A 1 102 ? 1.861 0.045 -5.628 1.00 93.88 102 GLN A C 1
ATOM 820 O O . GLN A 1 102 ? 0.777 -0.299 -6.089 1.00 93.88 102 GLN A O 1
ATOM 825 N N . VAL A 1 103 ? 2.329 -0.450 -4.480 1.00 95.38 103 VAL A N 1
ATOM 826 C CA . VAL A 1 103 ? 1.568 -1.385 -3.633 1.00 95.38 103 VAL A CA 1
ATOM 827 C C . VAL A 1 103 ? 0.249 -0.749 -3.181 1.00 95.38 103 VAL A C 1
ATOM 829 O O . VAL A 1 103 ? -0.817 -1.350 -3.319 1.00 95.38 103 VAL A O 1
ATOM 832 N N . ASN A 1 104 ? 0.289 0.494 -2.692 1.00 96.00 104 ASN A N 1
ATOM 833 C CA . ASN A 1 104 ? -0.914 1.215 -2.270 1.00 96.00 104 ASN A CA 1
ATOM 834 C C . ASN A 1 104 ? -1.926 1.378 -3.418 1.00 96.00 104 ASN A C 1
ATOM 836 O O . ASN A 1 104 ? -3.122 1.145 -3.228 1.00 96.00 104 ASN A O 1
ATOM 840 N N . ILE A 1 105 ? -1.447 1.754 -4.607 1.00 93.19 105 ILE A N 1
ATOM 841 C CA . ILE A 1 105 ? -2.271 1.882 -5.815 1.00 93.19 105 ILE A CA 1
ATOM 842 C C . ILE A 1 105 ? -2.846 0.516 -6.210 1.00 93.19 105 ILE A C 1
ATOM 844 O O . ILE A 1 105 ? -4.056 0.396 -6.403 1.00 93.19 105 ILE A O 1
ATOM 848 N N . ALA A 1 106 ? -2.013 -0.521 -6.294 1.00 91.38 106 ALA A N 1
ATOM 849 C CA . ALA A 1 106 ? -2.429 -1.861 -6.698 1.00 91.38 106 ALA A CA 1
ATOM 850 C C . ALA A 1 106 ? -3.598 -2.374 -5.846 1.00 91.38 106 ALA A C 1
ATOM 852 O O . ALA A 1 106 ? -4.586 -2.863 -6.389 1.00 91.38 106 ALA A O 1
ATOM 853 N N . ILE A 1 107 ? -3.534 -2.178 -4.527 1.00 94.19 107 ILE A N 1
ATOM 854 C CA . ILE A 1 107 ? -4.565 -2.638 -3.589 1.00 94.19 107 ILE A CA 1
ATOM 855 C C . ILE A 1 107 ? -5.839 -1.797 -3.670 1.00 94.19 107 ILE A C 1
ATOM 857 O O . ILE A 1 107 ? -6.935 -2.358 -3.698 1.00 94.19 107 ILE A O 1
ATOM 861 N N . LYS A 1 108 ? -5.726 -0.462 -3.712 1.00 93.00 108 LYS A N 1
ATOM 862 C CA . LYS A 1 108 ? -6.901 0.430 -3.753 1.00 93.00 108 LYS A CA 1
ATOM 863 C C . LYS A 1 108 ? -7.760 0.214 -4.991 1.00 93.00 108 LYS A C 1
ATOM 865 O O . LYS A 1 108 ? -8.975 0.373 -4.924 1.00 93.00 108 LYS A O 1
ATOM 870 N N . TYR A 1 109 ? -7.132 -0.142 -6.103 1.00 86.75 109 TYR A N 1
ATOM 871 C CA . TYR A 1 109 ? -7.826 -0.340 -7.367 1.00 86.75 109 TYR A CA 1
ATOM 872 C C . TYR A 1 109 ? -8.050 -1.816 -7.707 1.00 86.75 109 TYR A C 1
ATOM 874 O O . TYR A 1 109 ? -8.615 -2.102 -8.757 1.00 86.75 109 TYR A O 1
ATOM 882 N N . GLU A 1 110 ? -7.658 -2.753 -6.843 1.00 81.00 110 GLU A N 1
ATOM 883 C CA . GLU A 1 110 ? -7.847 -4.188 -7.065 1.00 81.00 110 GLU A CA 1
ATOM 884 C C . GLU A 1 110 ? -9.324 -4.517 -7.370 1.00 81.00 110 GLU A C 1
ATOM 886 O O . GLU A 1 110 ? -10.212 -4.231 -6.566 1.00 81.00 110 GLU A O 1
ATOM 891 N N . GLY A 1 111 ? -9.591 -5.107 -8.542 1.00 64.06 111 GLY A N 1
ATOM 892 C CA . GLY A 1 111 ? -10.941 -5.462 -9.007 1.00 64.06 111 GLY A CA 1
ATOM 893 C C . GLY A 1 111 ? -11.626 -4.430 -9.914 1.00 64.06 111 GLY A C 1
ATOM 894 O O . GLY A 1 111 ? -12.621 -4.762 -10.551 1.00 64.06 111 GLY A O 1
ATOM 895 N N . TYR A 1 112 ? -11.081 -3.217 -10.049 1.00 57.38 112 TYR A N 1
ATOM 896 C CA . TYR A 1 112 ? -11.484 -2.249 -11.087 1.00 57.38 112 TYR A CA 1
ATOM 897 C C . TYR A 1 112 ? -10.680 -2.411 -12.393 1.00 57.38 112 TYR A C 1
ATOM 899 O O . TYR A 1 112 ? -10.730 -1.552 -13.276 1.00 57.38 112 TYR A O 1
ATOM 907 N N . ILE A 1 113 ? -9.891 -3.484 -12.488 1.00 51.09 113 ILE A N 1
ATOM 908 C CA . ILE A 1 113 ? -8.741 -3.639 -13.386 1.00 51.09 113 ILE A CA 1
ATOM 909 C C . ILE A 1 113 ? -8.798 -4.978 -14.093 1.00 51.09 113 ILE A C 1
ATOM 911 O O . ILE A 1 113 ? -8.947 -5.988 -13.371 1.00 51.09 113 ILE A O 1
#

pLDDT: mean 87.01, std 14.13, range [39.66, 96.81]

Foldseek 3Di:
DDCVVVCVVVVVVCVVVVVDDPVRVVVVVVLVVLLVVVLVVQQVAKDAQDPVVQVLCVVQVHDHDPGIDGSLVQLLPPSDFLVSCVVVCPPDDDDDPVSRVSSSVCSNCPPVD

Radius of gyration: 16.84 Å; chains: 1; bounding box: 36×22×50 Å

Sequence (113 aa):
LRQDNADLRLTKIGHDTGLIDDERYNKLLKKEKLIQEETERVKNVNIGVKPDIQKILEDNGSTPLQSGVTMAELIKRPELSYEKLKPVDKERPDLPDDVQEQVNIAIKYEGYI

Secondary structure (DSSP, 8-state):
--THHHHHHHHHHHHHTTSS-HHHHHHHHHHHHHHHHHHHHHHH-EE-S-HHHHHHHHHTTPPPPSS-EEHHHHHTSTT--TTTTGGG-TT-----HHHHHHHHHHHHTTT--